Protein AF-A0A352YX35-F1 (afdb_monomer_lite)

Foldseek 3Di:
DVPLLVVLVVLLVVLVVLLCVLCVPPDDPVSLVVVVVSVVSNVVSVVSNLVSLVRHDPVVCVVPVVDPRDDPPPPPD

Secondary structure (DSSP, 8-state):
--HHHHHHHHHHHHHHHHHHHHHTT--SHHHHHH-HHHHHHHHHHHHHHHHHHHHS-HHHHHHTTTS----------

pLDDT: mean 89.69, std 15.1, range [39.34, 98.62]

Sequence (77 aa):
MLTKDQHCLESILEAIDRIMEYTSGIKSADDLNNDYRNFDATMMNFVVIGEMIDKISDEFKKKHSEIEWVKSKDSGI

Radius of gyration: 15.26 Å; chains: 1; bounding box: 38×28×36 Å

Structure (mmCIF, N/CA/C/O backbone):
data_AF-A0A352YX35-F1
#
_entry.id   AF-A0A352YX35-F1
#
loop_
_atom_site.group_PDB
_atom_site.id
_atom_site.type_symbol
_atom_site.label_atom_id
_atom_site.label_alt_id
_atom_site.label_comp_id
_atom_site.label_asym_id
_atom_site.label_entity_id
_atom_site.label_seq_id
_atom_site.pdbx_PDB_ins_code
_atom_site.Cartn_x
_atom_site.Cartn_y
_atom_site.Cartn_z
_atom_site.occupancy
_atom_site.B_iso_or_equiv
_atom_site.auth_seq_id
_atom_site.auth_comp_id
_atom_site.auth_asym_id
_atom_site.auth_atom_id
_atom_site.pdbx_PDB_model_num
ATOM 1 N N . MET A 1 1 ? -24.525 -0.203 9.726 1.00 49.66 1 MET A N 1
ATOM 2 C CA . MET A 1 1 ? -23.319 0.120 10.523 1.00 49.66 1 MET A CA 1
ATOM 3 C C . MET A 1 1 ? -22.193 -0.917 10.417 1.00 49.66 1 MET A C 1
ATOM 5 O O . MET A 1 1 ? -21.095 -0.589 10.822 1.00 49.66 1 MET A O 1
ATOM 9 N N . LEU A 1 2 ? -22.386 -2.077 9.766 1.00 54.91 2 LEU A N 1
ATOM 10 C CA . LEU A 1 2 ? -21.295 -2.967 9.306 1.00 54.91 2 LEU A CA 1
ATOM 11 C C . LEU A 1 2 ? -20.569 -2.473 8.033 1.00 54.91 2 LEU A C 1
ATOM 13 O O . LEU A 1 2 ? -19.616 -3.087 7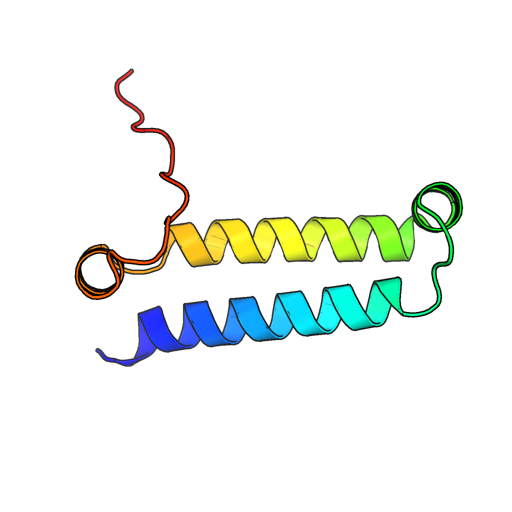.581 1.00 54.91 2 LEU A O 1
ATOM 17 N N . THR A 1 3 ? -21.030 -1.375 7.434 1.00 80.69 3 THR A N 1
ATOM 18 C CA . THR A 1 3 ? -20.691 -0.994 6.058 1.00 80.69 3 THR A CA 1
ATOM 19 C C . THR A 1 3 ? -19.356 -0.267 5.932 1.00 80.69 3 THR A C 1
ATOM 21 O O . THR A 1 3 ? -18.622 -0.516 4.989 1.00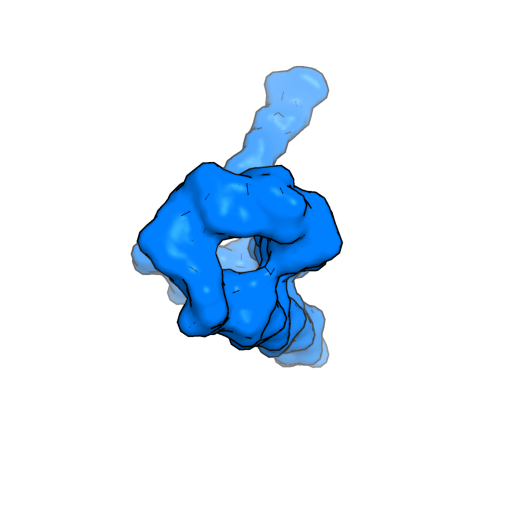 80.69 3 THR A O 1
ATOM 24 N N . LYS A 1 4 ? -19.002 0.619 6.871 1.00 92.12 4 LYS A N 1
ATOM 25 C CA . LYS A 1 4 ? -17.813 1.473 6.716 1.00 92.12 4 LYS A CA 1
ATOM 26 C C . LYS A 1 4 ? -16.506 0.678 6.786 1.00 92.12 4 LYS A C 1
ATOM 28 O O . LYS A 1 4 ? -15.691 0.795 5.878 1.00 92.12 4 LYS A O 1
ATOM 33 N N . ASP A 1 5 ? -16.310 -0.101 7.849 1.00 94.69 5 ASP A N 1
ATOM 34 C CA . ASP A 1 5 ? -15.065 -0.858 8.035 1.00 94.69 5 ASP A CA 1
ATOM 35 C C . ASP A 1 5 ? -14.915 -1.921 6.943 1.00 94.69 5 ASP A C 1
ATOM 37 O O . ASP A 1 5 ? -13.838 -2.062 6.373 1.00 94.69 5 ASP A O 1
ATOM 41 N N . GLN A 1 6 ? -16.017 -2.583 6.568 1.00 95.06 6 GLN A N 1
ATOM 42 C CA . GLN A 1 6 ? -16.037 -3.511 5.441 1.00 95.06 6 GLN A CA 1
ATOM 43 C C . GLN A 1 6 ? -15.596 -2.831 4.135 1.00 95.06 6 GLN A C 1
ATOM 45 O O . GLN A 1 6 ? -14.701 -3.344 3.474 1.00 95.06 6 GLN A O 1
ATOM 50 N N . HIS A 1 7 ? -16.136 -1.656 3.796 1.00 96.06 7 HIS A N 1
ATOM 51 C CA . HIS A 1 7 ? -15.709 -0.925 2.598 1.00 96.06 7 HIS A CA 1
ATOM 52 C C . HIS A 1 7 ? -14.239 -0.493 2.648 1.00 96.06 7 HIS A C 1
ATOM 54 O O . HIS A 1 7 ? -13.574 -0.482 1.614 1.00 96.06 7 HIS A O 1
ATOM 60 N N . CYS A 1 8 ? -13.712 -0.152 3.830 1.00 96.50 8 CYS A N 1
ATOM 61 C CA . CYS A 1 8 ? -12.288 0.156 3.983 1.00 96.50 8 CYS A CA 1
ATOM 62 C C . CYS A 1 8 ? -11.431 -1.080 3.677 1.00 96.50 8 CYS A C 1
ATOM 64 O O . CYS A 1 8 ? -10.460 -0.976 2.933 1.00 96.50 8 CYS A O 1
ATOM 66 N N . LEU A 1 9 ? -11.811 -2.252 4.196 1.00 96.25 9 LEU A N 1
ATOM 67 C CA . LEU A 1 9 ? -11.111 -3.514 3.938 1.00 96.25 9 LEU A CA 1
ATOM 68 C C . LEU A 1 9 ? -11.203 -3.936 2.466 1.00 96.25 9 LEU A C 1
ATOM 70 O O . LEU A 1 9 ? -10.192 -4.308 1.881 1.00 96.25 9 LEU A O 1
ATOM 74 N N . GLU A 1 10 ? -12.382 -3.830 1.851 1.00 97.56 10 GLU A N 1
ATOM 75 C CA . GLU A 1 10 ? -12.581 -4.092 0.418 1.00 97.56 10 GLU A CA 1
ATOM 76 C C . GLU A 1 10 ? -11.702 -3.172 -0.443 1.00 97.56 10 GLU A C 1
ATOM 78 O O . GLU A 1 10 ? -11.043 -3.640 -1.367 1.00 97.56 10 GLU A O 1
ATOM 83 N N . SER A 1 11 ? -11.614 -1.886 -0.090 1.00 97.88 11 SER A N 1
ATOM 84 C CA . SER A 1 11 ? -10.765 -0.919 -0.801 1.00 97.88 11 SER A CA 1
ATOM 85 C C . SER A 1 11 ? -9.270 -1.217 -0.635 1.00 97.88 11 SER A C 1
ATOM 87 O O . SER A 1 11 ? -8.496 -1.023 -1.570 1.00 97.88 11 SER A O 1
ATOM 89 N N . ILE A 1 12 ? -8.849 -1.698 0.542 1.00 97.69 12 ILE A N 1
ATOM 90 C CA . ILE A 1 12 ? -7.469 -2.151 0.777 1.00 97.69 12 ILE A CA 1
ATOM 91 C C . ILE A 1 12 ? -7.156 -3.361 -0.104 1.00 97.69 12 ILE A C 1
ATOM 93 O O . ILE A 1 12 ? -6.108 -3.382 -0.743 1.00 97.69 12 ILE A O 1
ATOM 97 N N . LEU A 1 13 ? -8.058 -4.345 -0.161 1.00 98.19 13 LEU A N 1
ATOM 98 C CA . LEU A 1 13 ? -7.889 -5.530 -1.005 1.00 98.19 13 LEU A CA 1
ATOM 99 C C . LEU A 1 13 ? -7.784 -5.148 -2.485 1.00 98.19 13 LEU A C 1
ATOM 101 O O . LEU A 1 13 ? -6.845 -5.569 -3.151 1.00 98.19 13 LEU A O 1
ATOM 105 N N . GLU A 1 14 ? -8.668 -4.276 -2.972 1.00 98.50 14 GLU A N 1
ATOM 106 C CA . GLU A 1 14 ? -8.615 -3.796 -4.356 1.00 98.50 14 GLU A CA 1
ATOM 107 C C . GLU A 1 14 ? -7.303 -3.053 -4.664 1.00 98.50 14 GLU A C 1
ATOM 109 O O . GLU A 1 14 ? -6.710 -3.232 -5.730 1.00 98.50 14 GLU A O 1
ATOM 114 N N . ALA A 1 15 ? -6.814 -2.229 -3.734 1.00 98.50 15 ALA A N 1
ATOM 115 C CA . ALA A 1 15 ? -5.540 -1.536 -3.894 1.00 98.50 15 ALA A CA 1
ATOM 116 C C . ALA A 1 15 ? -4.353 -2.513 -3.946 1.00 98.50 15 ALA A C 1
ATOM 118 O O . ALA A 1 15 ? -3.444 -2.326 -4.756 1.00 98.50 15 ALA A O 1
ATOM 119 N N . ILE A 1 16 ? -4.371 -3.571 -3.127 1.00 98.50 16 ILE A N 1
ATOM 120 C CA . ILE A 1 16 ? -3.363 -4.641 -3.159 1.00 98.50 16 ILE A CA 1
ATOM 121 C C . ILE A 1 16 ? -3.398 -5.369 -4.506 1.00 98.50 16 ILE A C 1
ATOM 123 O O . ILE A 1 16 ? -2.346 -5.547 -5.119 1.00 98.50 16 ILE A O 1
ATOM 127 N N . ASP A 1 17 ? -4.583 -5.729 -5.001 1.00 98.62 17 ASP A N 1
ATOM 128 C CA . ASP A 1 17 ? -4.742 -6.404 -6.294 1.00 98.62 17 ASP A CA 1
ATOM 129 C C . ASP A 1 17 ? -4.176 -5.565 -7.445 1.00 98.62 17 ASP A C 1
ATOM 131 O O . ASP A 1 17 ? -3.419 -6.071 -8.277 1.00 98.62 17 ASP A O 1
ATOM 135 N N . ARG A 1 18 ? -4.441 -4.254 -7.444 1.00 98.50 18 ARG A N 1
ATOM 136 C CA . ARG A 1 18 ? -3.869 -3.320 -8.424 1.00 98.50 18 ARG A CA 1
ATOM 137 C C . ARG A 1 18 ? -2.347 -3.237 -8.333 1.00 98.50 18 ARG A C 1
ATOM 139 O O . ARG A 1 18 ? -1.680 -3.236 -9.363 1.00 98.50 18 ARG A O 1
ATOM 146 N N . ILE A 1 19 ? -1.778 -3.193 -7.125 1.00 98.44 19 ILE A N 1
ATOM 147 C CA . ILE A 1 19 ? -0.315 -3.219 -6.943 1.00 98.44 19 ILE A CA 1
ATOM 148 C C . ILE A 1 19 ? 0.267 -4.503 -7.538 1.00 98.44 19 ILE A C 1
ATOM 150 O O . ILE A 1 19 ? 1.264 -4.442 -8.259 1.00 98.44 19 ILE A O 1
ATOM 154 N N . MET A 1 20 ? -0.353 -5.658 -7.280 1.00 98.12 20 MET A N 1
ATOM 155 C CA . MET A 1 20 ? 0.088 -6.931 -7.857 1.00 98.12 20 MET A CA 1
ATOM 156 C C . MET A 1 20 ? 0.011 -6.916 -9.389 1.00 98.12 20 MET A C 1
ATOM 158 O O . MET A 1 20 ? 0.929 -7.401 -10.046 1.00 98.12 20 MET A O 1
ATOM 162 N N . GLU A 1 21 ? -1.029 -6.313 -9.971 1.00 97.81 21 GLU A N 1
ATOM 163 C CA . GLU A 1 21 ? -1.167 -6.167 -11.423 1.00 97.81 21 GLU A CA 1
ATOM 164 C C . GLU A 1 21 ? -0.055 -5.289 -12.020 1.00 97.81 21 GLU A C 1
ATOM 166 O O . GLU A 1 21 ? 0.672 -5.749 -12.907 1.00 97.81 21 GLU A O 1
ATOM 171 N N . TYR A 1 22 ? 0.143 -4.073 -11.494 1.00 96.69 22 TYR A N 1
ATOM 172 C CA . TYR A 1 22 ? 1.155 -3.125 -11.989 1.00 96.69 22 TYR A CA 1
ATOM 173 C C . TYR A 1 22 ? 2.589 -3.636 -11.842 1.00 96.69 22 TYR A C 1
ATOM 175 O O . TYR A 1 22 ? 3.474 -3.238 -12.599 1.00 96.69 22 TYR A O 1
ATOM 183 N N . THR A 1 23 ? 2.827 -4.532 -10.883 1.00 96.81 23 THR A N 1
ATOM 184 C CA . THR A 1 23 ? 4.158 -5.091 -10.610 1.00 96.81 23 THR A CA 1
ATOM 185 C C . THR A 1 23 ? 4.384 -6.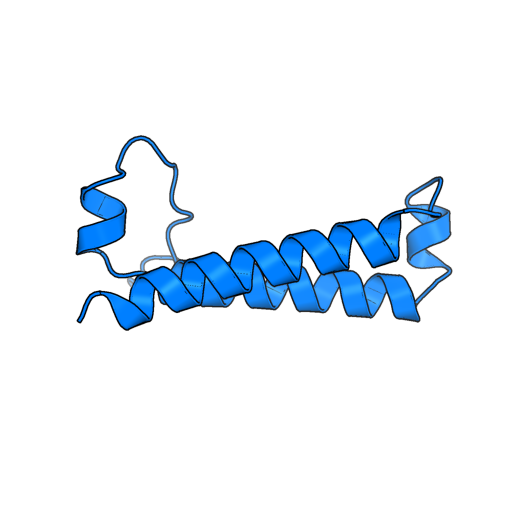478 -11.220 1.00 96.81 23 THR A C 1
ATOM 187 O O . THR A 1 23 ? 5.521 -6.941 -11.254 1.00 96.81 23 THR A O 1
ATOM 190 N N . SER A 1 24 ? 3.356 -7.129 -11.779 1.00 95.62 24 SER A N 1
ATOM 191 C CA . SER A 1 24 ? 3.409 -8.529 -12.249 1.00 95.62 24 SER A CA 1
ATOM 192 C C . SER A 1 24 ? 4.471 -8.831 -13.322 1.00 95.62 24 SER A C 1
ATOM 194 O O . SER A 1 24 ? 4.958 -9.958 -13.414 1.00 95.62 24 SER A O 1
ATOM 196 N N . GLY A 1 25 ? 4.850 -7.838 -14.131 1.00 93.38 25 GLY A N 1
ATOM 197 C CA . GLY A 1 25 ? 5.866 -7.956 -15.186 1.00 93.38 25 GLY A CA 1
ATOM 198 C C . GLY A 1 25 ? 7.230 -7.350 -14.840 1.00 93.38 25 GLY A C 1
AT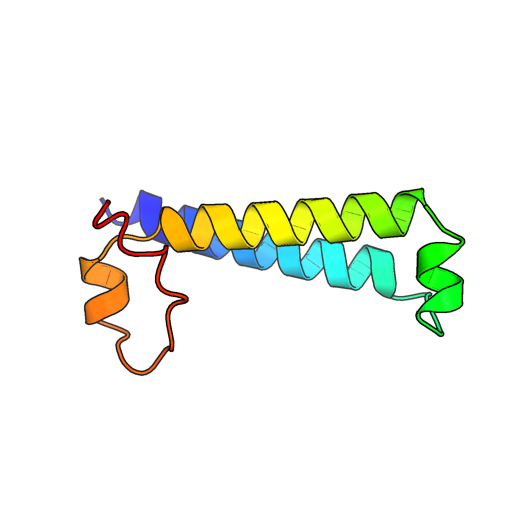OM 199 O O . GLY A 1 25 ? 8.153 -7.411 -15.656 1.00 93.38 25 GLY A O 1
ATOM 200 N N . ILE A 1 26 ? 7.362 -6.756 -13.655 1.00 95.69 26 ILE A N 1
ATOM 201 C CA . ILE A 1 26 ? 8.542 -6.011 -13.218 1.00 95.69 26 ILE A CA 1
ATOM 202 C C . ILE A 1 26 ? 9.534 -6.976 -12.565 1.00 95.69 26 ILE A C 1
ATOM 204 O O . ILE A 1 26 ? 9.196 -7.700 -11.631 1.00 95.69 26 ILE A O 1
ATOM 208 N N . LYS A 1 27 ? 10.779 -7.002 -13.054 1.00 94.69 27 LYS A N 1
ATOM 209 C CA . LYS A 1 27 ? 11.796 -7.973 -12.605 1.00 94.69 27 LYS A CA 1
ATOM 210 C C . LYS A 1 27 ? 12.752 -7.415 -11.557 1.00 94.69 27 LYS A C 1
ATOM 212 O O . LYS A 1 27 ? 13.432 -8.187 -10.883 1.00 94.69 27 LYS A O 1
ATOM 217 N N . SER A 1 28 ? 12.820 -6.095 -11.426 1.00 95.81 28 SER A N 1
ATOM 218 C CA . SER A 1 28 ? 13.693 -5.406 -10.484 1.00 95.81 28 SER A CA 1
ATOM 219 C C . SER A 1 28 ? 13.118 -4.049 -10.077 1.00 95.81 28 SER A C 1
ATOM 221 O O . SER A 1 28 ? 12.223 -3.512 -10.727 1.00 95.81 28 SER A O 1
ATOM 223 N N . ALA A 1 29 ? 13.652 -3.477 -8.997 1.00 91.94 29 ALA A N 1
ATOM 224 C CA . ALA A 1 29 ? 13.275 -2.134 -8.564 1.00 91.94 29 ALA A CA 1
ATOM 225 C C . ALA A 1 29 ? 13.655 -1.060 -9.599 1.00 91.94 29 ALA A C 1
ATOM 227 O O . ALA A 1 29 ? 12.892 -0.117 -9.796 1.00 91.94 29 ALA A O 1
ATOM 228 N N . ASP A 1 30 ? 14.785 -1.226 -10.293 1.00 95.31 30 ASP A N 1
ATOM 229 C CA . ASP A 1 30 ? 15.198 -0.313 -11.364 1.00 95.31 30 ASP A CA 1
ATOM 230 C C . ASP A 1 30 ? 14.219 -0.367 -12.545 1.00 95.31 30 ASP A C 1
ATOM 232 O O . ASP A 1 30 ? 13.866 0.676 -13.093 1.00 95.31 30 ASP A O 1
ATOM 236 N N . ASP A 1 31 ? 13.715 -1.557 -12.899 1.00 95.69 31 ASP A N 1
ATOM 237 C CA . ASP A 1 31 ? 12.683 -1.704 -13.934 1.00 95.69 31 ASP A CA 1
ATOM 238 C C . ASP A 1 31 ? 11.391 -0.974 -13.544 1.00 95.69 31 ASP A C 1
ATOM 240 O O . ASP A 1 31 ? 10.801 -0.295 -14.383 1.00 95.69 31 ASP A O 1
ATOM 244 N N . LEU A 1 32 ? 10.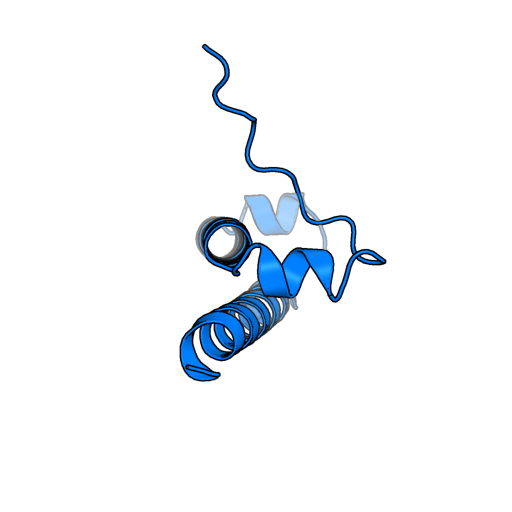980 -1.058 -12.270 1.00 94.38 32 LEU A N 1
ATOM 245 C CA . LEU A 1 32 ? 9.821 -0.313 -11.769 1.00 94.38 32 LEU A CA 1
ATOM 246 C C . LEU A 1 32 ? 10.053 1.193 -11.858 1.00 94.38 32 LEU A C 1
ATOM 248 O O . LEU A 1 32 ? 9.194 1.921 -12.332 1.00 94.38 32 LEU A O 1
ATOM 252 N N . ASN A 1 33 ? 11.217 1.656 -11.406 1.00 93.00 33 ASN A N 1
ATOM 253 C CA . ASN A 1 33 ? 11.550 3.075 -11.365 1.00 93.00 33 ASN A CA 1
ATOM 254 C C . ASN A 1 33 ? 11.658 3.691 -12.772 1.00 93.00 33 ASN A C 1
ATOM 256 O O . ASN A 1 33 ? 11.372 4.871 -12.961 1.00 93.00 33 ASN A O 1
ATOM 260 N N . ASN A 1 34 ? 12.043 2.890 -13.770 1.00 95.56 34 ASN A N 1
ATOM 261 C CA . ASN A 1 34 ? 12.070 3.306 -15.171 1.00 95.56 34 ASN A CA 1
ATOM 262 C C . ASN A 1 34 ? 10.669 3.330 -15.814 1.00 95.56 34 ASN A C 1
ATOM 264 O O . ASN A 1 34 ? 10.448 4.085 -16.764 1.00 95.56 34 ASN A O 1
ATOM 268 N N . ASP A 1 35 ? 9.713 2.557 -15.295 1.00 95.81 35 ASP A N 1
ATOM 269 C CA . ASP A 1 35 ? 8.298 2.628 -15.666 1.00 95.81 35 ASP A CA 1
ATOM 270 C C . ASP A 1 35 ? 7.534 3.560 -14.716 1.00 95.81 35 ASP A C 1
ATOM 272 O O . ASP A 1 35 ? 6.785 3.138 -13.832 1.00 95.81 35 ASP A O 1
ATOM 276 N N . TYR A 1 36 ? 7.715 4.867 -14.926 1.00 94.75 36 TYR A N 1
ATOM 277 C CA . TYR A 1 36 ? 7.126 5.913 -14.085 1.00 94.75 36 TYR A CA 1
ATOM 278 C C . TYR A 1 36 ? 5.606 5.771 -13.907 1.00 94.75 36 TYR A C 1
ATOM 280 O O . TYR A 1 36 ? 5.074 6.105 -12.854 1.00 94.75 36 TYR A O 1
ATOM 288 N N . ARG A 1 37 ? 4.888 5.238 -14.908 1.00 96.50 37 ARG A N 1
ATOM 289 C CA . ARG A 1 37 ? 3.435 5.061 -14.823 1.00 96.50 37 ARG A CA 1
ATOM 290 C C . ARG A 1 37 ? 3.075 3.976 -13.817 1.00 96.50 37 ARG A C 1
ATOM 292 O O . ARG A 1 37 ? 2.216 4.209 -12.969 1.00 96.50 37 ARG A O 1
ATOM 299 N N . ASN A 1 38 ? 3.698 2.805 -13.928 1.00 96.69 38 ASN A N 1
ATOM 300 C CA . ASN A 1 38 ? 3.447 1.708 -12.996 1.00 96.69 38 ASN A CA 1
ATOM 301 C C . ASN A 1 38 ? 3.996 2.026 -11.602 1.00 96.69 38 ASN A C 1
ATOM 303 O O . ASN A 1 38 ? 3.359 1.670 -10.610 1.00 96.69 38 ASN A O 1
ATOM 307 N N . PHE A 1 39 ? 5.109 2.759 -11.511 1.00 97.19 39 PHE A N 1
ATOM 308 C CA . PHE A 1 39 ? 5.621 3.281 -10.248 1.00 97.19 39 PHE A CA 1
ATOM 309 C C . PHE A 1 39 ? 4.606 4.205 -9.560 1.00 97.19 39 PHE A C 1
ATOM 311 O O . PHE A 1 39 ? 4.187 3.920 -8.437 1.00 97.19 39 PHE A O 1
ATOM 318 N N . ASP A 1 40 ? 4.146 5.257 -10.243 1.00 97.38 40 ASP A N 1
ATOM 319 C CA . ASP A 1 40 ? 3.197 6.228 -9.685 1.00 97.38 40 ASP A CA 1
ATOM 320 C C . ASP A 1 40 ? 1.865 5.563 -9.314 1.00 97.38 40 ASP A C 1
ATOM 322 O O . ASP A 1 40 ? 1.313 5.811 -8.238 1.00 97.38 40 ASP A O 1
ATOM 326 N N . ALA A 1 41 ? 1.360 4.665 -10.168 1.00 97.44 41 ALA A N 1
ATOM 327 C CA . ALA A 1 41 ? 0.144 3.906 -9.892 1.00 97.44 41 ALA A CA 1
ATOM 328 C C . ALA A 1 41 ? 0.304 3.010 -8.653 1.00 97.44 41 ALA A C 1
ATOM 330 O O . ALA A 1 41 ? -0.591 2.957 -7.806 1.00 97.44 41 ALA A O 1
ATOM 331 N N . THR A 1 42 ? 1.454 2.353 -8.503 1.00 97.81 42 THR A N 1
ATOM 332 C CA . THR A 1 42 ? 1.772 1.534 -7.326 1.00 97.81 42 THR A CA 1
ATOM 333 C C . THR A 1 42 ? 1.841 2.394 -6.062 1.00 97.81 42 THR A C 1
ATOM 335 O O . THR A 1 42 ? 1.219 2.053 -5.055 1.00 97.81 42 THR A O 1
ATOM 338 N N . MET A 1 43 ? 2.511 3.551 -6.117 1.00 97.62 43 MET A N 1
ATOM 339 C CA . MET A 1 43 ? 2.612 4.472 -4.977 1.00 97.62 43 MET A CA 1
ATOM 340 C C . MET A 1 43 ? 1.253 5.024 -4.552 1.00 97.62 43 MET A C 1
ATOM 342 O O . MET A 1 43 ? 0.953 5.066 -3.359 1.00 97.62 43 MET A O 1
ATOM 346 N N . MET A 1 44 ? 0.394 5.374 -5.509 1.00 97.81 44 MET A N 1
ATOM 347 C CA . MET A 1 44 ? -0.954 5.851 -5.208 1.00 97.81 44 MET A CA 1
ATOM 348 C C . MET A 1 44 ? 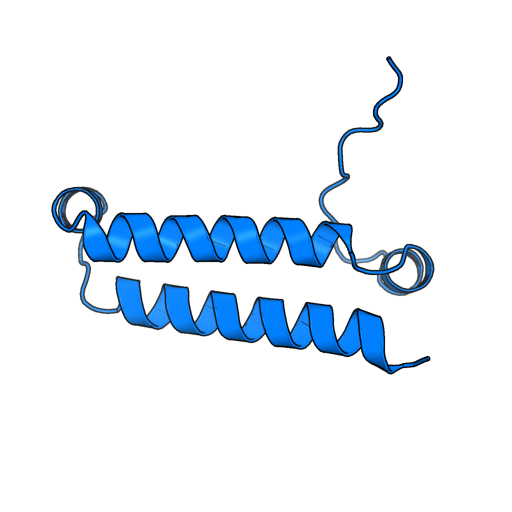-1.786 4.795 -4.469 1.00 97.81 44 MET A C 1
ATOM 350 O O . MET A 1 44 ? -2.503 5.124 -3.526 1.00 97.81 44 MET A O 1
ATOM 354 N N . ASN A 1 45 ? -1.669 3.517 -4.838 1.00 98.50 45 ASN A N 1
ATOM 355 C CA . ASN A 1 45 ? -2.392 2.451 -4.140 1.00 98.50 45 ASN A CA 1
ATOM 356 C C . ASN A 1 45 ? -1.868 2.232 -2.711 1.00 98.50 45 ASN A C 1
ATOM 358 O O . ASN A 1 45 ? -2.672 1.988 -1.815 1.00 98.50 45 ASN A O 1
ATOM 362 N N . PHE A 1 46 ? -0.570 2.422 -2.446 1.00 97.81 46 PHE A N 1
ATOM 363 C CA . PHE A 1 46 ? -0.063 2.435 -1.066 1.00 97.81 46 PHE A CA 1
ATOM 364 C C . PHE A 1 46 ? -0.640 3.587 -0.231 1.00 97.81 46 PHE A C 1
ATOM 366 O O . PHE A 1 46 ? -0.987 3.376 0.932 1.00 97.81 46 PHE A O 1
ATOM 373 N N . VAL A 1 47 ? -0.796 4.781 -0.816 1.00 97.38 47 VAL A N 1
ATOM 374 C CA . VAL A 1 47 ? -1.462 5.913 -0.143 1.00 97.38 47 VAL A CA 1
ATOM 375 C C . VAL A 1 47 ? -2.913 5.564 0.191 1.00 97.38 47 VAL A C 1
ATOM 377 O O . VAL A 1 47 ? -3.336 5.755 1.330 1.00 97.38 47 VAL A O 1
ATOM 380 N N . VAL A 1 48 ? -3.655 4.980 -0.758 1.00 97.44 48 VAL A N 1
ATOM 381 C CA . VAL A 1 48 ? -5.039 4.524 -0.535 1.00 97.44 48 VAL A CA 1
ATOM 382 C C . VAL A 1 48 ? -5.114 3.517 0.615 1.00 97.44 48 VAL A C 1
ATOM 384 O O . VAL A 1 48 ? -5.973 3.661 1.484 1.00 97.44 48 VAL A O 1
ATOM 387 N N . ILE A 1 49 ? -4.205 2.537 0.666 1.00 97.31 49 ILE A N 1
ATOM 388 C CA . ILE A 1 49 ? -4.154 1.554 1.759 1.00 97.31 49 ILE A CA 1
ATOM 389 C C . ILE A 1 49 ? -3.976 2.258 3.110 1.00 97.31 49 ILE A C 1
ATOM 391 O O . ILE A 1 49 ? -4.746 1.996 4.035 1.00 97.31 49 ILE A O 1
ATOM 395 N N . GLY A 1 50 ? -3.010 3.177 3.217 1.00 94.50 50 GLY A N 1
ATOM 396 C CA . GLY A 1 50 ? -2.769 3.941 4.445 1.00 94.50 50 GLY A CA 1
ATOM 397 C C . GLY A 1 50 ? -3.997 4.740 4.889 1.00 94.50 50 GLY A C 1
ATOM 398 O O . GLY A 1 50 ? -4.429 4.633 6.035 1.00 94.50 50 GLY A O 1
ATOM 399 N N . GLU A 1 51 ? -4.631 5.458 3.961 1.00 95.31 51 GLU A N 1
ATOM 400 C CA . GLU A 1 51 ? -5.849 6.212 4.260 1.00 95.31 51 GLU A CA 1
ATOM 401 C C . GLU A 1 51 ? -7.007 5.328 4.737 1.00 95.31 51 GLU A C 1
ATOM 403 O O . GLU A 1 51 ? -7.793 5.743 5.591 1.00 95.31 51 GLU A O 1
ATOM 408 N N . MET A 1 52 ? -7.170 4.135 4.160 1.00 96.12 52 MET A N 1
ATOM 409 C CA . MET A 1 52 ? -8.234 3.219 4.571 1.00 96.12 52 MET A CA 1
ATOM 410 C C . MET A 1 52 ? -7.956 2.632 5.952 1.00 96.12 52 MET A C 1
ATOM 412 O O . MET A 1 52 ? -8.883 2.553 6.757 1.00 96.12 52 MET A O 1
ATOM 416 N N . ILE A 1 53 ? -6.699 2.298 6.267 1.00 94.50 53 ILE A N 1
ATOM 417 C CA . ILE A 1 53 ? -6.293 1.856 7.611 1.00 94.50 53 ILE A CA 1
ATOM 418 C C . ILE A 1 53 ? -6.632 2.927 8.657 1.00 94.50 53 ILE A C 1
ATOM 420 O O . ILE A 1 53 ? -7.190 2.605 9.711 1.00 94.50 53 ILE A O 1
ATOM 424 N N . ASP A 1 54 ? -6.377 4.202 8.362 1.00 92.56 54 ASP A N 1
ATOM 425 C CA . ASP A 1 54 ? -6.725 5.315 9.254 1.00 92.56 54 ASP A CA 1
ATOM 426 C C . ASP A 1 54 ? -8.245 5.467 9.437 1.00 92.56 54 ASP A C 1
ATOM 428 O O . ASP A 1 54 ? -8.714 5.830 10.516 1.00 92.56 54 ASP A O 1
ATOM 432 N N . LYS A 1 55 ? -9.038 5.134 8.411 1.00 93.75 55 LYS A N 1
ATOM 433 C CA . LYS A 1 55 ? -10.506 5.243 8.431 1.00 93.75 55 LYS A CA 1
ATOM 434 C C . LYS A 1 55 ? -11.210 4.076 9.135 1.00 93.75 55 LYS A C 1
ATOM 436 O O . LYS A 1 55 ? -12.369 4.271 9.529 1.00 93.75 55 LYS A O 1
ATOM 441 N N . ILE A 1 56 ? -10.559 2.919 9.304 1.00 94.19 56 ILE A N 1
ATOM 442 C CA . ILE A 1 56 ? -11.093 1.775 10.067 1.00 94.19 56 ILE A CA 1
ATOM 443 C C . ILE A 1 56 ? -11.331 2.192 11.523 1.00 94.19 56 ILE A C 1
ATOM 445 O O . ILE A 1 56 ? -10.478 2.827 12.148 1.00 94.19 56 ILE A O 1
ATOM 449 N N . SER A 1 57 ? -12.489 1.820 12.069 1.00 93.50 57 SER A N 1
ATOM 450 C CA . SER A 1 57 ? -12.886 2.167 13.432 1.00 93.50 57 SER A CA 1
ATOM 451 C C . SER A 1 57 ? -11.956 1.586 14.506 1.00 93.50 57 SER A C 1
ATOM 453 O O . SER A 1 57 ? -11.460 0.462 14.404 1.00 93.50 57 SER A O 1
ATOM 455 N N . ASP A 1 58 ? -11.773 2.327 15.601 1.00 91.62 58 ASP A N 1
ATOM 456 C CA . ASP A 1 58 ? -10.997 1.847 16.752 1.00 91.62 58 ASP A CA 1
ATOM 457 C C . ASP A 1 58 ? -11.618 0.608 17.404 1.00 91.62 58 ASP A C 1
ATOM 459 O O . ASP A 1 58 ? -10.903 -0.212 17.973 1.00 91.62 58 ASP A O 1
ATOM 463 N N . GLU A 1 59 ? -12.945 0.461 17.342 1.00 92.88 59 GLU A N 1
ATOM 464 C CA . GLU A 1 59 ? -13.639 -0.731 17.835 1.00 92.88 59 GLU A CA 1
ATOM 465 C C . GLU A 1 59 ? -13.208 -1.971 17.046 1.00 92.88 59 GLU A C 1
ATOM 467 O O . GLU A 1 59 ? -12.850 -2.988 17.646 1.00 92.88 59 GLU A O 1
ATOM 472 N N . PHE A 1 60 ? -13.154 -1.865 15.715 1.00 93.50 60 PHE A N 1
ATOM 473 C CA . PHE A 1 60 ? -12.667 -2.937 14.855 1.00 93.50 60 PHE A CA 1
ATOM 474 C C . PHE A 1 60 ? -11.193 -3.252 15.136 1.00 93.50 60 PHE A C 1
ATOM 476 O O . PHE A 1 60 ? -10.845 -4.413 15.356 1.00 93.50 60 PHE A O 1
ATOM 483 N N . LYS A 1 61 ? -10.339 -2.222 15.222 1.00 92.50 61 LYS A N 1
ATOM 484 C CA . LYS A 1 61 ? -8.907 -2.386 15.531 1.00 92.50 61 LYS A CA 1
ATOM 485 C C . LYS A 1 61 ? -8.682 -3.069 16.884 1.00 92.50 61 LYS A C 1
ATOM 487 O O . LYS A 1 61 ? -7.861 -3.972 16.990 1.00 92.50 61 LYS A O 1
ATOM 492 N N . LYS A 1 62 ? -9.442 -2.690 17.918 1.00 92.19 62 LYS A N 1
ATOM 493 C CA . LYS A 1 62 ? -9.377 -3.310 19.256 1.00 92.19 62 LYS A CA 1
ATOM 494 C C . LYS A 1 62 ? -9.843 -4.763 19.249 1.00 92.19 62 LYS A C 1
ATOM 496 O O . LYS A 1 62 ? -9.255 -5.588 19.945 1.00 92.19 62 LYS A O 1
ATOM 501 N N . LYS A 1 63 ? -10.891 -5.075 18.479 1.00 94.62 63 LYS A N 1
ATOM 502 C CA . LYS A 1 63 ? -11.396 -6.446 18.323 1.00 94.62 63 LYS A CA 1
ATOM 503 C C . LYS A 1 63 ? -10.370 -7.362 17.647 1.00 94.62 63 LYS A C 1
ATOM 505 O O . LYS A 1 63 ? -10.325 -8.540 17.982 1.00 94.62 63 LYS A O 1
ATOM 510 N N . HIS A 1 64 ? -9.557 -6.804 16.756 1.00 93.44 64 HIS A N 1
ATOM 511 C CA . HIS A 1 64 ? -8.482 -7.477 16.027 1.00 93.44 64 HIS A CA 1
ATOM 512 C C . HIS A 1 64 ? -7.102 -6.999 16.502 1.00 93.44 64 HIS A C 1
ATOM 514 O O . HIS A 1 64 ? -6.283 -6.521 15.716 1.00 93.44 64 HIS A O 1
ATOM 520 N N . SER A 1 65 ? -6.864 -7.053 17.814 1.00 91.94 65 SER A N 1
ATOM 521 C CA . SER A 1 65 ? -5.638 -6.529 18.441 1.00 91.94 65 SER A CA 1
ATOM 522 C C . SER A 1 65 ? -4.387 -7.376 18.184 1.00 91.94 65 SER A C 1
ATOM 524 O O . SER A 1 65 ? -3.281 -6.939 18.492 1.00 91.94 65 SER A O 1
ATOM 526 N N . GLU A 1 66 ? -4.547 -8.562 17.593 1.00 94.38 66 GLU A N 1
ATOM 527 C CA . GLU A 1 66 ? -3.467 -9.391 17.056 1.00 94.38 66 GLU A CA 1
ATOM 528 C C . GLU A 1 66 ? -2.778 -8.768 15.834 1.00 94.38 66 GLU A C 1
ATOM 530 O O . GLU A 1 66 ? -1.643 -9.126 15.519 1.00 94.38 66 GLU A O 1
ATOM 535 N N . ILE A 1 67 ? -3.453 -7.841 15.148 1.00 90.75 67 ILE A N 1
ATOM 536 C CA . ILE A 1 67 ? -2.907 -7.110 14.009 1.00 90.75 67 ILE A CA 1
ATOM 537 C C . ILE A 1 67 ? -2.205 -5.857 14.534 1.00 90.75 67 ILE A C 1
ATOM 539 O O . ILE A 1 67 ? -2.790 -5.057 15.268 1.00 90.75 67 ILE A O 1
ATOM 543 N N . GLU A 1 68 ? -0.955 -5.649 14.120 1.00 87.94 68 GLU A N 1
ATOM 544 C CA . GLU A 1 68 ? -0.249 -4.391 14.360 1.00 87.94 68 GLU A CA 1
ATOM 545 C C . GLU A 1 68 ? -0.806 -3.311 13.427 1.00 87.94 68 GLU A C 1
ATOM 547 O O . GLU A 1 68 ? -0.282 -3.030 12.349 1.00 87.94 68 GLU A O 1
ATOM 552 N N . TRP A 1 69 ? -1.925 -2.717 13.834 1.00 88.12 69 TRP A N 1
ATOM 553 C CA . TRP A 1 69 ? -2.471 -1.552 13.157 1.00 88.12 69 TRP A CA 1
ATOM 554 C C . TRP A 1 69 ? -1.449 -0.424 13.250 1.00 88.12 69 TRP A C 1
ATOM 556 O O . TRP A 1 69 ? -1.109 0.016 14.352 1.00 88.12 69 TRP A O 1
ATOM 566 N N . VAL A 1 70 ? -0.960 0.040 12.097 1.00 77.75 70 VAL A N 1
ATOM 567 C CA . VAL A 1 70 ? -0.067 1.198 12.025 1.00 77.75 70 VAL A CA 1
ATOM 568 C C . VAL A 1 70 ? -0.744 2.336 12.777 1.00 77.75 70 VAL A C 1
ATOM 570 O O . VAL A 1 70 ? -1.830 2.785 12.411 1.00 77.75 70 VAL A O 1
ATOM 573 N N . LYS A 1 71 ? -0.135 2.762 13.885 1.00 64.44 71 LYS A N 1
ATOM 574 C CA . LYS A 1 71 ? -0.645 3.895 14.646 1.00 64.44 71 LYS A CA 1
ATOM 575 C C . LYS A 1 71 ? -0.461 5.128 13.771 1.00 64.44 71 LYS A C 1
ATOM 577 O O . LYS A 1 71 ? 0.675 5.537 13.527 1.00 64.44 71 LYS A O 1
ATOM 582 N N . SER A 1 72 ? -1.558 5.740 13.329 1.00 53.19 72 SER A N 1
ATOM 583 C CA . SER A 1 72 ? -1.538 7.154 12.967 1.00 53.19 72 SER A CA 1
ATOM 584 C C . SER A 1 72 ? -0.856 7.876 14.127 1.00 53.19 72 SER A C 1
ATOM 586 O O . SER A 1 72 ? -1.280 7.689 15.270 1.00 53.19 72 SER A O 1
ATOM 588 N N . LYS A 1 73 ? 0.246 8.593 13.863 1.00 49.22 73 LYS A N 1
ATOM 589 C CA . LYS A 1 73 ? 0.970 9.357 14.888 1.00 49.22 73 LYS A CA 1
ATOM 590 C C . LYS A 1 73 ? -0.056 10.042 15.784 1.00 49.22 73 LYS A C 1
ATOM 592 O O . LYS A 1 73 ? -0.832 10.858 15.284 1.00 49.22 73 LYS A O 1
ATOM 597 N N . ASP A 1 74 ? -0.039 9.713 17.076 1.00 49.62 74 ASP A N 1
ATOM 598 C CA . ASP A 1 74 ? -0.632 10.564 18.097 1.00 49.62 74 ASP A CA 1
ATOM 599 C C . ASP A 1 74 ? -0.097 11.964 17.806 1.00 49.62 74 ASP A C 1
ATOM 601 O O . ASP A 1 74 ? 1.090 12.248 17.985 1.00 49.62 74 ASP A O 1
ATOM 605 N N . SER A 1 75 ? -0.955 12.818 17.255 1.00 42.88 75 SER A N 1
ATOM 606 C CA . SER A 1 75 ? -0.664 14.231 17.055 1.00 42.88 75 SER A CA 1
ATOM 607 C C . SER A 1 75 ? -0.809 14.883 18.426 1.00 42.88 75 SER A C 1
ATOM 609 O O . SER A 1 75 ? -1.733 15.639 18.687 1.00 42.88 75 SER A O 1
ATOM 611 N N . GLY A 1 76 ? 0.056 14.459 19.349 1.00 45.09 76 GLY A N 1
ATOM 612 C CA . GLY A 1 76 ? 0.262 15.030 20.671 1.00 45.09 76 GLY A CA 1
ATOM 613 C C . GLY A 1 76 ? 1.275 16.165 20.598 1.00 45.09 76 GLY A C 1
ATOM 614 O O . GLY A 1 76 ? 2.234 16.178 21.367 1.00 45.09 76 GLY A O 1
ATOM 615 N N . ILE A 1 77 ? 1.080 17.068 19.634 1.00 39.34 77 ILE A N 1
ATOM 616 C CA . ILE A 1 77 ? 1.706 18.390 19.573 1.00 39.34 77 ILE A CA 1
ATOM 617 C C . ILE A 1 77 ? 0.598 19.389 19.268 1.00 39.34 77 ILE A C 1
ATOM 619 O O . ILE A 1 77 ? -0.110 19.163 18.261 1.00 39.34 77 ILE A O 1
#